Protein AF-A0A0D3KFL8-F1 (afdb_monomer_lite)

InterPro domains:
  IPR001650 Helicase, C-terminal domain-like [PF00271] (1-60)
  IPR001650 Helicase, C-terminal domain-like [PS51194] (1-62)
  IPR001650 Helicase, C-terminal domain-like [SM00490] (1-60)
  IPR027417 P-loop containing nucleoside triphosphate hydrolase [G3DSA:3.40.50.300] (1-62)
  IPR027417 P-loop containing nucleoside triphosphate hydrolase [SSF52540] (1-61)

pLDDT: mean 78.15, std 11.29, range [42.38, 91.75]

Organism: Emiliania huxleyi (strain CCMP1516) (NCBI:txid280463)

Radius of gyration: 12.0 Å; chains: 1; bounding box: 27×28×24 Å

Structure (mmCIF, N/CA/C/O backbone):
data_AF-A0A0D3KFL8-F1
#
_entry.id   AF-A0A0D3KFL8-F1
#
loop_
_atom_site.group_PDB
_atom_site.id
_atom_site.type_symbol
_atom_site.label_atom_id
_atom_site.label_alt_id
_atom_site.label_comp_id
_atom_site.label_asym_id
_atom_site.label_entity_id
_atom_site.label_seq_id
_atom_site.pdbx_PDB_ins_code
_atom_site.Cartn_x
_atom_site.Cartn_y
_atom_site.Cartn_z
_atom_site.occupancy
_atom_site.B_iso_or_equiv
_atom_site.auth_seq_id
_atom_site.auth_comp_id
_atom_site.auth_asym_id
_atom_site.auth_atom_id
_atom_site.pdbx_PDB_model_num
ATOM 1 N N . GLN A 1 1 ? 10.520 11.731 9.308 1.00 67.31 1 GLN A N 1
ATOM 2 C CA . GLN A 1 1 ? 9.832 10.578 9.936 1.00 67.31 1 GLN A CA 1
ATOM 3 C C . GLN A 1 1 ? 8.403 10.900 10.409 1.00 67.31 1 GLN A C 1
ATOM 5 O O . GLN A 1 1 ? 7.518 10.128 10.076 1.00 67.31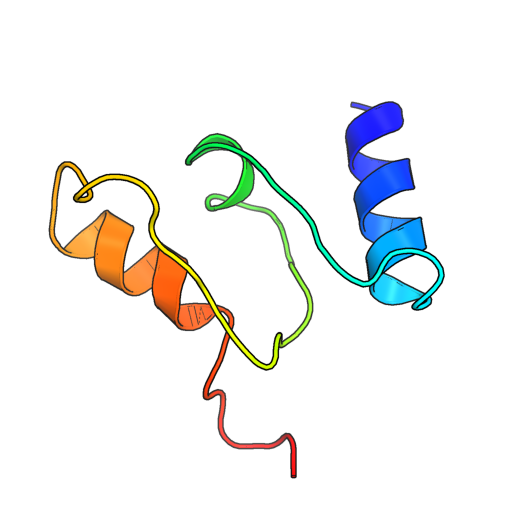 1 GLN A O 1
ATOM 10 N N . ARG A 1 2 ? 8.128 12.034 11.084 1.00 80.62 2 ARG A N 1
ATOM 11 C CA . ARG A 1 2 ? 6.770 12.391 11.577 1.00 80.62 2 ARG A CA 1
ATOM 12 C C . ARG A 1 2 ? 5.656 12.396 10.516 1.00 80.62 2 ARG A C 1
ATOM 14 O O . ARG A 1 2 ? 4.561 11.919 10.779 1.00 80.62 2 ARG A O 1
ATOM 21 N N . GLU A 1 3 ? 5.920 12.918 9.320 1.00 81.94 3 GLU A N 1
ATOM 22 C CA . GLU A 1 3 ? 4.913 12.970 8.243 1.00 81.94 3 GLU A 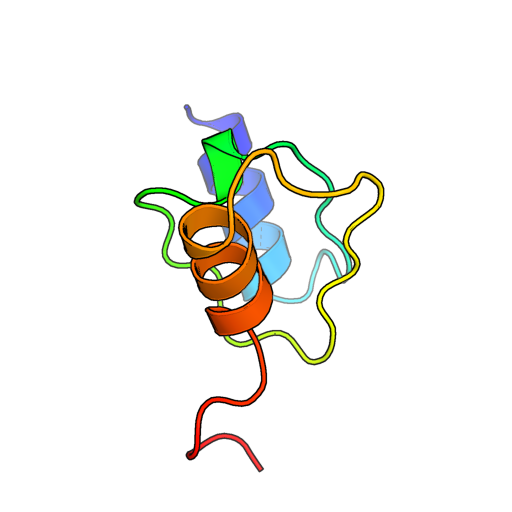CA 1
ATOM 23 C C . GLU A 1 3 ? 4.513 11.576 7.751 1.00 81.94 3 GLU A C 1
ATOM 25 O O . GLU A 1 3 ? 3.336 11.310 7.527 1.00 81.94 3 GLU A O 1
ATOM 30 N N . ARG A 1 4 ? 5.486 10.661 7.667 1.00 79.00 4 ARG A N 1
ATOM 31 C CA . ARG A 1 4 ? 5.270 9.255 7.305 1.00 79.00 4 ARG A CA 1
ATOM 32 C C . ARG A 1 4 ? 4.377 8.555 8.326 1.00 79.00 4 ARG A C 1
ATOM 34 O O . ARG A 1 4 ? 3.423 7.890 7.943 1.00 79.00 4 ARG A O 1
ATOM 41 N N . GLU A 1 5 ? 4.654 8.728 9.615 1.00 84.06 5 GLU A N 1
ATOM 42 C CA . GLU A 1 5 ? 3.835 8.158 10.696 1.00 84.06 5 GLU A CA 1
ATOM 43 C C . GLU A 1 5 ? 2.413 8.722 10.694 1.00 84.06 5 GLU A C 1
ATOM 45 O O . GLU A 1 5 ? 1.456 7.967 10.856 1.00 84.06 5 GLU A O 1
ATOM 50 N N . ARG A 1 6 ? 2.264 10.027 10.439 1.00 87.69 6 ARG A N 1
ATOM 51 C CA . ARG A 1 6 ? 0.954 10.670 10.309 1.00 87.69 6 ARG A CA 1
ATOM 52 C C . ARG A 1 6 ? 0.161 10.110 9.130 1.00 87.69 6 ARG A C 1
ATOM 54 O O . ARG A 1 6 ? -0.974 9.699 9.331 1.00 87.69 6 ARG A O 1
ATOM 61 N N . ALA A 1 7 ? 0.759 10.038 7.940 1.00 85.81 7 ALA A N 1
ATOM 62 C CA . ALA A 1 7 ? 0.103 9.501 6.746 1.00 85.81 7 ALA A CA 1
ATOM 63 C C . ALA A 1 7 ? -0.332 8.041 6.941 1.00 85.81 7 ALA A C 1
ATOM 65 O O . ALA A 1 7 ? -1.449 7.670 6.587 1.00 85.81 7 ALA A O 1
ATOM 66 N N . LEU A 1 8 ? 0.520 7.227 7.573 1.00 84.19 8 LEU A N 1
ATOM 67 C CA . LEU A 1 8 ? 0.167 5.856 7.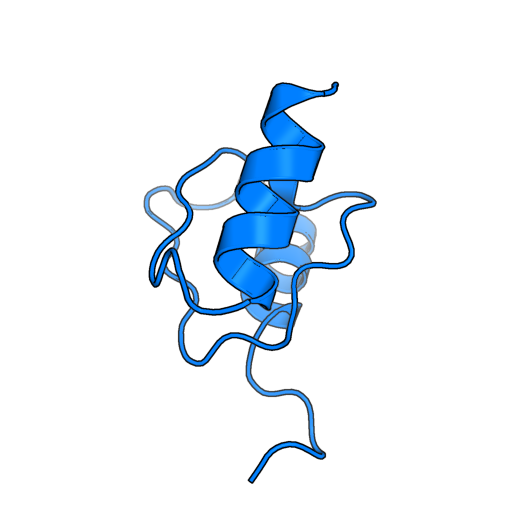934 1.00 84.19 8 LEU A CA 1
ATOM 68 C C . LEU A 1 8 ? -0.975 5.818 8.948 1.00 84.19 8 LEU A C 1
ATOM 70 O O . LEU A 1 8 ? -1.904 5.045 8.758 1.00 84.19 8 LEU A O 1
ATOM 74 N N . GLY A 1 9 ? -0.945 6.646 9.994 1.00 87.31 9 GLY A N 1
ATOM 75 C CA . GLY A 1 9 ? -2.025 6.725 10.981 1.00 87.31 9 GLY A CA 1
ATOM 76 C C . GLY A 1 9 ? -3.358 7.175 10.373 1.00 87.31 9 GLY A C 1
ATOM 77 O O . GLY A 1 9 ? -4.410 6.610 10.676 1.00 87.31 9 GLY A O 1
ATOM 78 N N . ASP A 1 10 ? -3.322 8.147 9.466 1.00 89.06 10 ASP A N 1
ATOM 79 C CA . ASP A 1 10 ? -4.493 8.618 8.727 1.00 89.06 10 ASP A CA 1
ATOM 80 C C . ASP A 1 10 ? -5.050 7.526 7.800 1.00 89.06 10 ASP A C 1
ATOM 82 O O . ASP A 1 10 ? -6.264 7.351 7.719 1.00 89.06 10 ASP A O 1
ATOM 86 N N . PHE A 1 11 ? -4.187 6.714 7.191 1.00 86.94 11 PHE A N 1
ATOM 87 C CA . PHE A 1 11 ? -4.602 5.555 6.402 1.00 86.94 11 PHE A CA 1
ATOM 88 C C . PHE A 1 11 ? -5.158 4.412 7.261 1.00 86.94 11 PHE A C 1
ATOM 90 O O . PHE A 1 11 ? -6.233 3.896 6.968 1.00 86.94 11 PHE A O 1
ATOM 97 N N . LYS A 1 12 ? -4.499 4.059 8.378 1.00 83.31 12 LYS A N 1
ATOM 98 C CA . LYS A 1 12 ? -4.998 3.031 9.318 1.00 83.31 12 LYS A CA 1
ATOM 99 C C . LYS A 1 12 ? -6.364 3.412 9.900 1.00 83.31 12 LYS A C 1
ATOM 101 O O . LYS A 1 12 ? -7.183 2.537 10.151 1.00 83.31 12 LYS A O 1
ATOM 106 N N . SER A 1 13 ? -6.604 4.706 10.123 1.00 89.50 13 SER A N 1
ATOM 107 C CA . SER A 1 13 ? -7.886 5.221 10.630 1.00 89.50 13 SER A CA 1
ATOM 108 C C . SER A 1 13 ? -8.966 5.393 9.555 1.00 89.50 13 SER A C 1
ATOM 110 O O . SER A 1 13 ? -10.083 5.776 9.889 1.00 89.50 13 SER A O 1
ATOM 112 N N . GLY A 1 14 ? -8.653 5.141 8.279 1.00 87.69 14 GLY A N 1
ATOM 113 C CA . GLY A 1 14 ? -9.585 5.308 7.161 1.00 87.69 14 GLY A CA 1
ATOM 114 C C . GLY A 1 14 ? -9.825 6.760 6.734 1.00 87.69 14 GLY A C 1
ATOM 115 O O . GLY A 1 14 ? -10.622 6.996 5.830 1.00 87.69 14 GLY A O 1
ATOM 116 N N . ARG A 1 15 ? -9.130 7.744 7.331 1.00 91.75 15 ARG A N 1
ATOM 117 C CA . ARG A 1 15 ? -9.167 9.150 6.881 1.00 91.75 15 ARG A CA 1
ATOM 118 C C . ARG A 1 15 ? -8.574 9.318 5.483 1.00 91.75 15 ARG A C 1
ATOM 120 O O . ARG A 1 15 ? -8.976 10.217 4.751 1.00 91.75 15 ARG A O 1
ATOM 127 N N . ILE A 1 16 ? -7.620 8.462 5.131 1.00 89.38 16 ILE A N 1
ATOM 128 C CA . ILE A 1 16 ? -7.034 8.361 3.797 1.00 89.38 16 ILE A CA 1
ATOM 129 C C . ILE A 1 16 ? -7.315 6.956 3.267 1.00 89.38 16 ILE A C 1
ATOM 131 O O . ILE A 1 16 ? -7.056 5.974 3.954 1.00 89.38 16 ILE A O 1
ATOM 135 N N . SER A 1 17 ? -7.819 6.859 2.038 1.00 87.19 17 SER A N 1
ATOM 136 C CA . SER A 1 17 ? -8.145 5.585 1.382 1.00 87.19 17 SER A CA 1
ATOM 137 C C . SER A 1 17 ? -7.041 5.063 0.461 1.00 87.19 17 SER A C 1
ATOM 139 O O . SER A 1 17 ? -7.061 3.891 0.092 1.00 87.19 17 SER A O 1
ATOM 141 N N . VAL A 1 18 ? -6.075 5.909 0.085 1.00 88.62 18 VAL A N 1
ATOM 142 C CA . VAL A 1 18 ? -4.996 5.573 -0.854 1.00 88.62 18 VAL A CA 1
ATOM 143 C C . VAL A 1 18 ? -3.671 6.153 -0.366 1.00 88.62 18 VAL A C 1
ATOM 145 O O . VAL A 1 18 ? -3.582 7.341 -0.066 1.00 88.62 18 VAL A O 1
ATOM 148 N N . ILE A 1 19 ? -2.626 5.324 -0.334 1.00 86.88 19 ILE A N 1
ATOM 149 C CA . ILE A 1 19 ? -1.236 5.757 -0.144 1.00 86.88 19 ILE A CA 1
ATOM 150 C C . ILE A 1 19 ? -0.467 5.504 -1.438 1.00 86.88 19 ILE A C 1
ATOM 152 O O . ILE A 1 19 ? -0.576 4.434 -2.032 1.00 86.88 19 ILE A O 1
ATOM 156 N N . ILE A 1 20 ? 0.353 6.477 -1.831 1.00 86.19 20 ILE A N 1
ATOM 157 C CA . ILE A 1 20 ? 1.295 6.367 -2.945 1.00 86.19 20 ILE A CA 1
ATOM 158 C C . ILE A 1 20 ? 2.707 6.498 -2.377 1.00 86.19 20 ILE A C 1
ATOM 160 O O . ILE A 1 20 ? 2.981 7.400 -1.585 1.00 86.19 20 ILE A O 1
ATOM 164 N N . GLY A 1 21 ? 3.620 5.629 -2.800 1.00 82.19 21 GLY A N 1
ATOM 165 C CA . GLY A 1 21 ? 5.045 5.851 -2.594 1.00 82.19 21 GLY A CA 1
ATOM 166 C C . GLY A 1 21 ? 5.913 4.772 -3.218 1.00 82.19 21 GLY A C 1
ATOM 167 O O . GLY A 1 21 ? 5.420 3.873 -3.893 1.00 82.19 21 GLY A O 1
ATOM 168 N N . THR A 1 22 ? 7.217 4.916 -3.016 1.00 77.69 22 THR A N 1
ATOM 169 C CA . THR A 1 22 ? 8.261 4.056 -3.586 1.00 77.69 22 THR A CA 1
ATOM 170 C C . THR A 1 22 ? 8.619 2.911 -2.633 1.00 77.69 22 THR A C 1
ATOM 172 O O . THR A 1 22 ? 8.096 2.846 -1.519 1.00 77.69 22 THR A O 1
ATOM 175 N N . ASP A 1 23 ? 9.545 2.026 -3.016 1.00 64.75 23 ASP A N 1
ATOM 176 C CA . ASP A 1 23 ? 9.976 0.846 -2.233 1.00 64.75 23 ASP A CA 1
ATOM 177 C C . ASP A 1 23 ? 10.437 1.134 -0.796 1.00 64.75 23 ASP A C 1
ATOM 179 O O . ASP A 1 23 ? 10.412 0.256 0.070 1.00 64.75 23 ASP A O 1
ATOM 183 N N . VAL A 1 24 ? 10.773 2.390 -0.497 1.00 63.34 24 VAL A N 1
ATOM 184 C CA . VAL A 1 24 ? 11.033 2.890 0.863 1.00 63.34 24 VAL A CA 1
ATOM 185 C C . VAL A 1 24 ? 9.806 2.744 1.783 1.00 63.34 24 VAL A C 1
ATOM 187 O O . VAL A 1 24 ? 9.940 2.680 3.010 1.00 63.34 24 VAL A O 1
ATOM 190 N N . LEU A 1 25 ? 8.599 2.644 1.221 1.00 59.25 25 LEU A N 1
ATOM 191 C CA . LEU A 1 25 ? 7.391 2.296 1.964 1.00 59.25 25 LEU A CA 1
ATOM 192 C C . LEU A 1 25 ? 7.239 0.787 2.219 1.00 59.25 25 LEU A C 1
ATOM 194 O O . LEU A 1 25 ? 6.540 0.402 3.154 1.00 59.25 25 LEU A O 1
ATOM 198 N N . GLY A 1 26 ? 7.891 -0.067 1.428 1.00 56.59 26 GLY A N 1
ATOM 199 C CA . GLY A 1 26 ? 7.706 -1.518 1.457 1.00 56.59 26 GLY A CA 1
ATOM 200 C C . GLY A 1 26 ? 8.502 -2.239 2.544 1.00 56.59 26 GLY A C 1
ATOM 201 O O . GLY A 1 26 ? 8.010 -3.220 3.107 1.00 56.59 26 GLY A O 1
ATOM 202 N N . ARG A 1 27 ? 9.704 -1.757 2.892 1.00 61.38 27 ARG A N 1
ATOM 203 C CA . ARG A 1 27 ? 10.587 -2.417 3.873 1.00 61.38 27 ARG A CA 1
ATOM 204 C C . ARG A 1 27 ? 10.421 -1.811 5.272 1.00 61.38 27 ARG A C 1
ATOM 206 O O . ARG A 1 27 ? 10.639 -0.621 5.486 1.00 61.38 27 ARG A O 1
ATOM 213 N N . GLY A 1 28 ? 10.014 -2.638 6.237 1.00 56.75 28 GLY A N 1
ATOM 214 C CA . GLY A 1 28 ? 9.927 -2.262 7.656 1.00 56.75 28 GLY A CA 1
ATOM 215 C C . GLY A 1 28 ? 8.700 -1.439 8.071 1.00 56.75 28 GLY A C 1
ATOM 216 O O . GLY A 1 28 ? 8.586 -1.095 9.244 1.00 56.75 28 GLY A O 1
ATOM 217 N N . ILE A 1 29 ? 7.769 -1.138 7.158 1.00 64.62 29 ILE A N 1
ATOM 218 C CA . ILE A 1 29 ? 6.467 -0.568 7.530 1.00 64.62 29 ILE A CA 1
ATOM 219 C C . ILE A 1 29 ? 5.439 -1.687 7.670 1.00 64.62 29 ILE A C 1
ATOM 221 O O . ILE A 1 29 ? 5.223 -2.484 6.751 1.00 64.62 29 ILE A O 1
ATOM 225 N N . ASP A 1 30 ? 4.763 -1.711 8.811 1.00 67.81 30 ASP A N 1
ATOM 226 C CA . ASP A 1 30 ? 3.511 -2.435 8.988 1.00 67.81 30 ASP A CA 1
ATOM 227 C C . ASP A 1 30 ? 2.357 -1.628 8.366 1.00 67.81 30 ASP A C 1
ATOM 229 O O . ASP A 1 30 ? 1.687 -0.825 9.027 1.00 67.81 30 ASP A O 1
ATOM 233 N N . VAL A 1 31 ? 2.194 -1.773 7.049 1.00 69.94 31 VAL A N 1
ATOM 234 C CA . VAL A 1 31 ? 1.019 -1.278 6.322 1.00 69.94 31 VAL A CA 1
ATOM 235 C C . VAL A 1 31 ? -0.137 -2.247 6.598 1.00 69.94 31 VAL A C 1
ATOM 237 O O . VAL A 1 31 ? 0.089 -3.455 6.476 1.00 69.94 31 VAL A O 1
ATOM 240 N N . PRO A 1 32 ? -1.342 -1.755 6.960 1.00 68.44 32 PRO A N 1
ATOM 241 C CA . PRO A 1 32 ? -2.513 -2.608 7.162 1.00 68.44 32 PRO A CA 1
ATOM 242 C C . PRO A 1 32 ? -2.779 -3.493 5.949 1.00 68.44 32 PRO A C 1
ATOM 244 O O . PRO A 1 32 ? -2.377 -3.151 4.838 1.00 68.44 32 PRO A O 1
ATOM 247 N N . ALA A 1 33 ? -3.508 -4.592 6.150 1.00 75.50 33 ALA A N 1
ATOM 248 C CA . ALA A 1 33 ? -4.041 -5.355 5.032 1.00 75.50 33 ALA A CA 1
ATOM 249 C C . ALA A 1 33 ? -4.868 -4.420 4.135 1.00 75.50 33 ALA A C 1
ATOM 251 O O . ALA A 1 33 ? -5.853 -3.829 4.581 1.00 75.50 33 ALA A O 1
ATOM 252 N N . VAL A 1 34 ? -4.432 -4.252 2.889 1.00 83.88 34 VAL A N 1
ATOM 253 C CA . VAL A 1 34 ? -5.132 -3.441 1.890 1.00 83.88 34 VAL A CA 1
ATOM 254 C C . VAL A 1 34 ? -5.912 -4.339 0.945 1.00 83.88 34 VAL A C 1
ATOM 256 O O . VAL A 1 34 ? -5.558 -5.498 0.723 1.00 83.88 34 VAL A O 1
ATOM 259 N N . THR A 1 35 ? -6.970 -3.800 0.348 1.00 85.75 35 THR A N 1
ATOM 260 C CA . THR A 1 35 ? -7.780 -4.544 -0.625 1.00 85.75 35 THR A CA 1
ATOM 261 C C . THR A 1 35 ? -7.054 -4.722 -1.955 1.00 85.75 35 THR A C 1
ATOM 263 O O . THR A 1 35 ? -7.204 -5.757 -2.591 1.00 85.75 35 THR A O 1
ATOM 266 N N . HIS A 1 36 ? -6.252 -3.737 -2.365 1.00 86.62 36 HIS A N 1
ATOM 267 C CA . HIS A 1 36 ? -5.556 -3.736 -3.648 1.00 86.62 36 HIS A CA 1
ATOM 268 C C . HIS A 1 36 ? -4.148 -3.161 -3.499 1.00 86.62 36 HIS A C 1
ATOM 270 O O . HIS A 1 36 ? -3.930 -2.199 -2.762 1.00 86.62 36 HIS A O 1
ATOM 276 N N . VAL A 1 37 ? -3.205 -3.735 -4.244 1.00 86.94 37 VAL A N 1
ATOM 277 C CA . VAL A 1 37 ? -1.854 -3.199 -4.446 1.00 86.94 37 VAL A CA 1
ATOM 278 C C . VAL A 1 37 ? -1.684 -2.943 -5.938 1.00 86.94 37 VAL A C 1
ATOM 280 O O . VAL A 1 37 ? -1.930 -3.837 -6.744 1.00 86.94 37 VAL A O 1
ATOM 283 N N . ILE A 1 38 ? -1.266 -1.731 -6.306 1.00 87.62 38 ILE A N 1
ATOM 284 C CA . ILE A 1 38 ? -1.011 -1.346 -7.698 1.00 87.62 38 ILE A CA 1
ATOM 285 C C . ILE A 1 38 ? 0.485 -1.076 -7.850 1.00 87.62 38 ILE A C 1
ATOM 287 O O . ILE A 1 38 ? 1.017 -0.163 -7.223 1.00 87.62 38 ILE A O 1
ATOM 291 N N . ASN A 1 39 ? 1.154 -1.860 -8.697 1.00 86.56 39 ASN A N 1
ATOM 292 C CA . ASN A 1 39 ? 2.528 -1.590 -9.116 1.00 86.56 39 ASN A CA 1
ATOM 293 C C . ASN A 1 39 ? 2.492 -0.641 -10.316 1.00 86.56 39 ASN A C 1
ATOM 295 O O . ASN A 1 39 ? 1.981 -1.017 -11.369 1.00 86.56 39 ASN A O 1
ATOM 299 N N . TYR A 1 40 ? 2.989 0.586 -10.144 1.00 84.75 40 TYR A N 1
ATOM 300 C CA . TYR A 1 40 ? 3.070 1.553 -11.243 1.00 84.75 40 TYR A CA 1
ATOM 301 C C . TYR A 1 40 ? 4.203 1.202 -12.216 1.00 84.75 40 TYR A C 1
ATOM 303 O O . TYR A 1 40 ? 4.031 1.263 -13.430 1.00 84.75 40 TYR A O 1
ATOM 311 N N . ASP A 1 41 ? 5.348 0.801 -11.669 1.00 84.31 41 ASP A N 1
ATOM 312 C CA . ASP A 1 41 ? 6.525 0.331 -12.382 1.00 84.31 41 ASP A CA 1
ATOM 313 C C . ASP A 1 41 ? 6.765 -1.165 -12.135 1.00 84.31 41 ASP A C 1
ATOM 315 O O . ASP A 1 41 ? 6.342 -1.737 -11.124 1.00 84.31 41 ASP A O 1
ATOM 319 N N . ALA A 1 42 ? 7.446 -1.813 -13.084 1.00 78.69 42 ALA A N 1
ATOM 320 C CA . ALA A 1 42 ? 7.906 -3.177 -12.882 1.00 78.69 42 ALA A CA 1
ATOM 321 C C . ALA A 1 42 ? 8.983 -3.179 -11.778 1.00 78.69 42 ALA A C 1
ATOM 323 O O . ALA A 1 42 ? 9.912 -2.372 -11.847 1.00 78.69 42 ALA A O 1
ATOM 324 N N . PRO A 1 43 ? 8.875 -4.054 -10.766 1.00 79.62 43 PRO A N 1
ATOM 325 C CA . PRO A 1 43 ? 9.874 -4.135 -9.709 1.00 79.62 43 PRO A CA 1
ATOM 326 C C . PRO A 1 43 ? 11.220 -4.607 -10.268 1.00 79.62 43 PRO A C 1
ATOM 328 O O . PRO A 1 43 ? 11.270 -5.357 -11.245 1.00 79.62 43 PRO A O 1
ATOM 331 N N . GLY A 1 44 ? 12.310 -4.157 -9.639 1.00 82.06 44 GLY A N 1
ATOM 332 C CA . GLY A 1 44 ? 13.674 -4.487 -10.064 1.00 82.06 44 GLY A CA 1
ATOM 333 C C . GLY A 1 44 ? 14.010 -5.974 -9.932 1.00 82.06 44 GLY A C 1
ATOM 334 O O . GLY A 1 44 ? 14.812 -6.490 -10.709 1.00 82.06 44 GLY A O 1
ATOM 335 N N . ASP A 1 45 ? 13.360 -6.669 -8.996 1.00 86.00 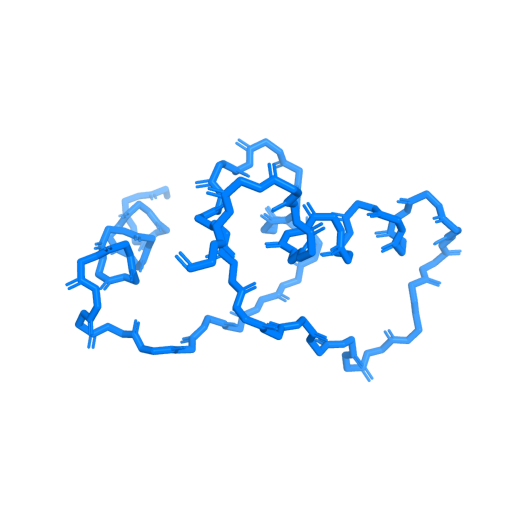45 ASP A N 1
ATOM 336 C CA . ASP A 1 45 ? 13.445 -8.114 -8.824 1.00 86.00 45 ASP A CA 1
ATOM 337 C C . ASP A 1 45 ? 12.118 -8.728 -8.320 1.00 86.00 45 ASP A C 1
ATOM 339 O O . ASP A 1 45 ? 11.141 -8.044 -7.991 1.00 86.00 45 ASP A O 1
ATOM 343 N N . ILE A 1 46 ? 12.067 -10.062 -8.305 1.00 85.25 46 ILE A N 1
ATOM 344 C CA . ILE A 1 46 ? 10.883 -10.832 -7.897 1.00 85.25 46 ILE A CA 1
ATOM 345 C C . ILE A 1 46 ? 10.623 -10.782 -6.384 1.00 85.25 46 ILE A C 1
ATOM 347 O O . ILE A 1 46 ? 9.490 -10.985 -5.933 1.00 85.25 46 ILE A O 1
ATOM 351 N N . GLU A 1 47 ? 11.657 -10.526 -5.589 1.00 84.19 47 GLU A N 1
ATOM 352 C CA . GLU A 1 47 ? 11.552 -10.453 -4.138 1.00 84.19 47 GLU A CA 1
ATOM 353 C C . GLU A 1 47 ? 10.812 -9.169 -3.743 1.00 84.19 47 GLU A C 1
ATOM 355 O O . GLU A 1 47 ? 9.838 -9.218 -2.988 1.00 84.19 47 GLU A O 1
ATOM 360 N N . ASP A 1 48 ? 11.174 -8.041 -4.353 1.00 82.62 48 ASP A N 1
ATOM 361 C CA . ASP A 1 48 ? 10.483 -6.764 -4.212 1.00 82.62 48 ASP A CA 1
ATOM 362 C C . ASP A 1 48 ? 9.029 -6.853 -4.692 1.00 82.62 48 ASP A C 1
ATOM 364 O O . ASP A 1 48 ? 8.128 -6.381 -3.994 1.00 82.62 48 ASP A O 1
ATOM 368 N N . TYR A 1 49 ? 8.758 -7.533 -5.815 1.00 85.38 49 TYR A N 1
ATOM 369 C CA . TYR A 1 49 ? 7.381 -7.815 -6.245 1.00 85.38 49 TYR A CA 1
ATOM 370 C C . TYR A 1 49 ? 6.577 -8.514 -5.143 1.00 85.38 49 TYR A C 1
ATOM 372 O O . TYR A 1 49 ? 5.499 -8.052 -4.758 1.00 85.38 49 TYR A O 1
ATOM 380 N N . THR A 1 50 ? 7.121 -9.616 -4.621 1.00 85.25 50 THR A N 1
ATOM 381 C CA . THR A 1 50 ? 6.468 -10.456 -3.611 1.00 85.25 50 THR A CA 1
ATOM 382 C C . THR A 1 50 ? 6.213 -9.665 -2.327 1.00 85.25 50 THR A C 1
ATOM 384 O O . THR A 1 50 ? 5.122 -9.728 -1.754 1.00 85.25 50 THR A O 1
ATOM 387 N N . HIS A 1 51 ? 7.175 -8.841 -1.909 1.00 81.44 51 HIS A N 1
ATOM 388 C CA . HIS A 1 51 ? 7.031 -7.947 -0.764 1.00 81.44 51 HIS A CA 1
ATOM 389 C C . HIS A 1 51 ? 5.965 -6.862 -0.966 1.00 81.44 51 HIS A C 1
ATOM 391 O O . HIS A 1 51 ? 5.213 -6.573 -0.026 1.00 81.44 51 HIS A O 1
ATOM 397 N N . ARG A 1 52 ? 5.870 -6.271 -2.168 1.00 81.94 52 ARG A N 1
ATOM 398 C CA . ARG A 1 52 ? 4.838 -5.277 -2.507 1.00 81.94 52 ARG A CA 1
ATOM 399 C C . ARG A 1 52 ? 3.441 -5.904 -2.458 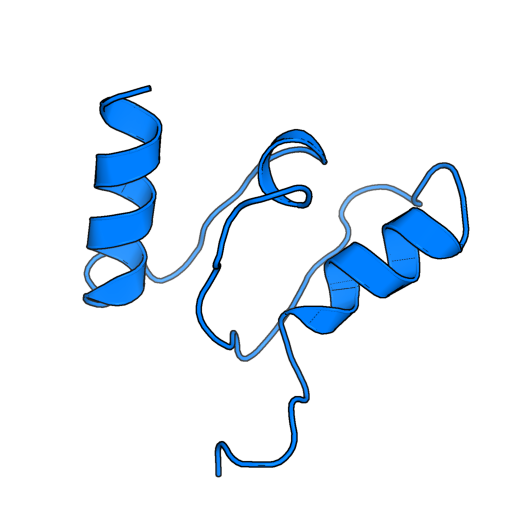1.00 81.94 52 ARG A C 1
ATOM 401 O O . ARG A 1 52 ? 2.564 -5.374 -1.776 1.00 81.94 52 ARG A O 1
ATOM 408 N N . ILE A 1 53 ? 3.227 -7.049 -3.116 1.00 83.94 53 ILE A N 1
ATOM 409 C CA . ILE A 1 53 ? 1.896 -7.683 -3.175 1.00 83.94 53 ILE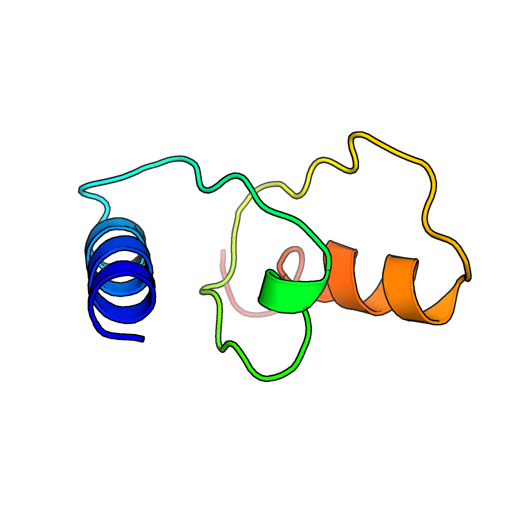 A CA 1
ATOM 410 C C . ILE A 1 53 ? 1.481 -8.355 -1.860 1.00 83.94 53 ILE A C 1
ATOM 412 O O . ILE A 1 53 ? 0.289 -8.465 -1.582 1.00 83.94 53 ILE A O 1
ATOM 416 N N . GLY A 1 54 ? 2.431 -8.714 -0.989 1.00 82.25 54 GLY A N 1
ATOM 417 C CA . GLY A 1 54 ? 2.170 -9.315 0.328 1.00 82.25 54 GLY A CA 1
ATOM 418 C C . GLY A 1 54 ? 1.435 -8.410 1.334 1.00 82.25 54 GLY A C 1
ATOM 419 O O . GLY A 1 54 ? 1.285 -8.776 2.508 1.00 82.25 54 GLY A O 1
ATOM 420 N N . ARG A 1 55 ? 1.007 -7.215 0.903 1.00 79.38 55 ARG A N 1
ATOM 421 C CA . ARG A 1 55 ? 0.163 -6.264 1.647 1.00 79.38 55 ARG A CA 1
ATOM 422 C C . ARG A 1 55 ? -1.333 -6.493 1.447 1.00 79.38 55 ARG A C 1
ATOM 424 O O . ARG A 1 55 ? -2.126 -5.945 2.205 1.00 79.38 55 ARG A O 1
ATOM 431 N N . THR A 1 56 ? -1.712 -7.325 0.483 1.00 80.19 56 THR A N 1
ATOM 432 C CA . THR A 1 56 ? -3.088 -7.790 0.283 1.00 80.19 56 THR A CA 1
ATOM 433 C C . THR A 1 56 ? -3.171 -9.317 0.405 1.00 80.19 56 THR A C 1
ATOM 435 O O . THR A 1 56 ? -2.160 -9.978 0.644 1.00 80.19 56 THR A O 1
ATOM 438 N N . GLY A 1 57 ? -4.376 -9.885 0.307 1.00 74.25 57 GLY A N 1
ATOM 439 C CA . GLY A 1 57 ? -4.589 -11.334 0.192 1.00 74.25 57 GLY A CA 1
ATOM 440 C C . GLY A 1 57 ? -4.170 -12.181 1.401 1.00 74.25 57 GLY A C 1
ATOM 441 O O . GLY A 1 57 ? -4.046 -13.397 1.274 1.00 74.25 57 GLY A O 1
ATOM 442 N N . ARG A 1 58 ? -3.940 -11.581 2.578 1.00 68.06 58 ARG A N 1
ATOM 443 C CA . ARG A 1 58 ? -3.615 -12.330 3.803 1.00 68.06 58 ARG A CA 1
ATOM 444 C C . ARG A 1 58 ? -4.865 -13.046 4.321 1.00 68.06 58 ARG A C 1
ATOM 446 O O . ARG A 1 58 ? -5.867 -12.400 4.623 1.00 68.06 58 ARG A O 1
ATOM 453 N N . ALA A 1 59 ? -4.795 -14.373 4.432 1.00 53.25 59 ALA A N 1
ATOM 454 C CA . ALA A 1 59 ? -5.868 -15.197 4.985 1.00 53.25 59 ALA A CA 1
ATOM 455 C C . ALA A 1 59 ? -6.206 -14.738 6.417 1.00 53.25 59 ALA A C 1
ATOM 457 O O . ALA A 1 59 ? -5.335 -14.742 7.285 1.00 53.25 59 ALA A O 1
ATOM 458 N N . GLY A 1 60 ? -7.452 -14.310 6.648 1.00 56.97 60 GLY A N 1
ATOM 459 C CA . GLY A 1 60 ? -7.919 -13.817 7.952 1.00 56.97 60 GLY A CA 1
ATOM 460 C C . GLY A 1 60 ? -8.720 -12.512 7.914 1.00 56.97 60 GLY A C 1
ATOM 461 O O . GLY A 1 60 ? -9.325 -12.157 8.919 1.00 56.97 60 GLY A O 1
ATOM 462 N N . HIS A 1 61 ? -8.772 -11.824 6.771 1.00 53.16 61 HIS A N 1
ATOM 463 C CA . HIS A 1 61 ? -9.650 -10.672 6.560 1.00 53.16 61 HIS A CA 1
ATOM 464 C C . HIS A 1 61 ? -10.682 -11.001 5.470 1.00 53.16 61 HIS A C 1
ATOM 466 O O . HIS A 1 61 ? -10.409 -10.820 4.283 1.00 53.16 61 HIS A O 1
ATOM 472 N N . GLN A 1 62 ? -11.833 -11.538 5.892 1.00 42.38 62 GLN A N 1
ATOM 473 C CA . GLN A 1 62 ? -13.100 -11.477 5.151 1.00 42.38 62 GLN A CA 1
ATOM 474 C C . GLN A 1 62 ? -14.010 -10.454 5.824 1.00 42.38 62 GLN A C 1
ATOM 476 O O . GLN A 1 62 ? -13.959 -10.380 7.073 1.00 42.38 62 GLN A O 1
#

Sequence (62 aa):
QRERERALGDFKSGRISVIIGTDVLGRGIDVPAVTHVINYDAPGDIEDYTHRIGRTGRAGHQ

Foldseek 3Di:
DVVVVVVQVCCVVVVDLDDDDDLVCQPPDPRAQHQDFDDPDDDPDPVSVCSRRVSYDDPPDD

Secondary structure (DSSP, 8-state):
-HHHHHHHHHHHTTS-S-----GGGTSS--PPPPS----SS--SSHHHHHHHHTTS--TT--